Protein AF-A0A7Y2CMN2-F1 (afdb_monomer)

Radius of gyration: 17.16 Å; Cα contacts (8 Å, |Δi|>4): 383; chains: 1; bounding box: 58×40×49 Å

Nearest PDB structures (foldseek):
  3lso-assembly2_B  TM=4.440E-01  e=1.886E-01  Corynebacterium diphtheriae
  7qoi-assembly1_CD  TM=1.998E-01  e=3.131E+00  Bacteroides phage crAss001
  8ckb-assembly1_E493  TM=2.045E-01  e=5.140E+00  Bacteroides phage crAss001
  8ckb-assembly1_E002  TM=2.056E-01  e=5.431E+00  Bacteroides phage crAss001

Mean predicted aligned error: 9.34 Å

Sequence (169 aa):
MMLNFRRALRRAIWLGSGLALLSSAPALAQSQGTLVKRSFLTDGTPLPDGSDVPSGTRIHFLMYLNNKGALLTDLSARDILDPAFTYVPGSMRVWNGTVACVAANCTPAEEATIYADVKVGVVGTDAVDGDQVAFVGNTFYAGNRHVASLQFNPTGNRVAALLLTAEVN

Solvent-accessible surface area (backbone atoms only — not comparable to full-atom values): 9486 Å² total; per-residue (Å²): 139,82,85,80,82,76,79,76,77,60,78,51,73,65,76,79,57,68,72,45,82,50,70,78,66,90,78,72,68,97,78,51,55,62,80,44,78,48,43,22,40,80,88,65,51,75,47,63,86,65,50,87,56,62,56,73,41,58,31,30,44,38,38,34,30,38,22,74,44,67,67,48,73,36,41,22,40,37,41,44,58,51,86,56,44,43,79,45,87,78,46,36,18,41,26,40,78,47,71,31,51,96,48,86,66,65,50,74,70,53,48,51,49,50,50,54,54,21,72,73,32,57,67,42,81,52,36,91,59,90,43,41,40,24,66,56,97,53,35,38,33,36,28,68,72,79,56,73,12,76,62,54,31,17,49,53,40,10,22,20,35,34,34,37,36,30,32,31,90

Structure (mmCIF, N/CA/C/O backbone):
data_AF-A0A7Y2CMN2-F1
#
_entry.id   AF-A0A7Y2CMN2-F1
#
loop_
_atom_site.group_PDB
_atom_site.id
_atom_site.type_symbol
_atom_site.label_atom_id
_atom_site.label_alt_id
_atom_site.label_comp_id
_atom_site.label_asym_id
_atom_site.label_entity_id
_atom_site.label_seq_id
_atom_site.pdbx_PDB_ins_code
_atom_site.Cartn_x
_atom_site.Cartn_y
_atom_site.Cartn_z
_atom_site.occupancy
_atom_site.B_iso_or_equiv
_atom_site.auth_seq_id
_atom_site.auth_comp_id
_atom_site.auth_asym_id
_atom_site.auth_atom_id
_atom_site.pdbx_PDB_model_num
ATOM 1 N N . MET A 1 1 ? -32.742 23.026 32.877 1.00 36.81 1 MET A N 1
ATOM 2 C CA . MET A 1 1 ? -31.338 22.585 33.022 1.00 36.81 1 MET A CA 1
ATOM 3 C C . MET A 1 1 ? -31.047 21.631 31.873 1.00 36.81 1 MET A C 1
ATOM 5 O O . MET A 1 1 ? -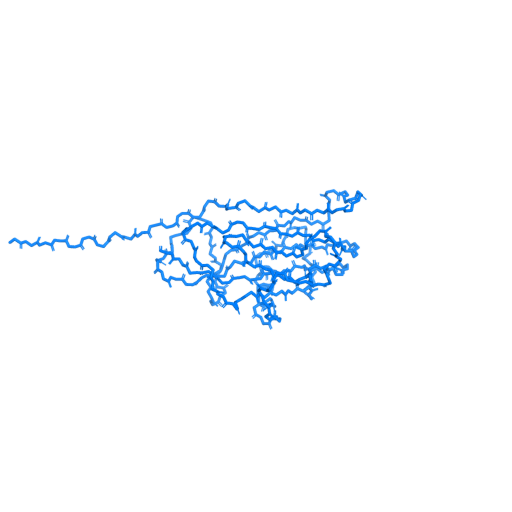31.505 20.501 31.897 1.00 36.81 1 MET A O 1
ATOM 9 N N . MET A 1 2 ? -30.446 22.138 30.798 1.00 28.28 2 MET A N 1
ATOM 10 C CA . MET A 1 2 ? -30.315 21.437 29.515 1.00 28.28 2 MET A CA 1
ATOM 11 C C . MET A 1 2 ? -28.847 21.011 29.376 1.00 28.28 2 MET A C 1
ATOM 13 O O . MET A 1 2 ? -27.979 21.857 29.170 1.00 28.28 2 MET A O 1
ATOM 17 N N . LEU A 1 3 ? -28.552 19.724 29.597 1.00 24.56 3 LEU A N 1
ATOM 18 C CA . LEU A 1 3 ? -27.204 19.175 29.425 1.00 24.56 3 LEU A CA 1
ATOM 19 C C . LEU A 1 3 ? -26.899 19.054 27.925 1.00 24.56 3 LEU A C 1
ATOM 21 O O . LEU A 1 3 ? -27.402 18.165 27.243 1.00 24.56 3 LEU A O 1
ATOM 25 N N . ASN A 1 4 ? -26.060 19.956 27.419 1.00 24.36 4 ASN A N 1
ATOM 26 C CA . ASN A 1 4 ? -25.473 19.864 26.086 1.00 24.36 4 ASN A CA 1
ATOM 27 C C . ASN A 1 4 ? -24.375 18.787 26.078 1.00 24.36 4 ASN A C 1
ATOM 29 O O . ASN A 1 4 ? -23.257 19.028 26.534 1.00 24.36 4 ASN A O 1
ATOM 33 N N . PHE A 1 5 ? -24.673 17.610 25.523 1.00 25.25 5 PHE A N 1
ATOM 34 C CA . PHE A 1 5 ? -23.662 16.616 25.159 1.00 25.25 5 PHE A CA 1
ATOM 35 C C . PHE A 1 5 ? -22.887 17.107 23.928 1.00 25.25 5 PHE A C 1
ATOM 37 O O . PHE A 1 5 ? -23.278 16.872 22.786 1.00 25.25 5 PHE A O 1
ATOM 44 N N . ARG A 1 6 ? -21.756 17.788 24.140 1.00 27.56 6 ARG A N 1
ATOM 45 C CA . ARG A 1 6 ? -20.751 17.957 23.084 1.00 27.56 6 ARG A CA 1
ATOM 46 C C . ARG A 1 6 ? -20.034 16.618 22.907 1.00 27.56 6 ARG A C 1
ATOM 48 O O . ARG A 1 6 ? -19.132 16.297 23.674 1.00 27.56 6 ARG A O 1
ATOM 55 N N . ARG A 1 7 ? -20.444 15.823 21.910 1.00 31.91 7 ARG A N 1
ATOM 56 C CA . ARG A 1 7 ? -19.630 14.712 21.390 1.00 31.91 7 ARG A CA 1
ATOM 57 C C . ARG A 1 7 ? -18.299 15.307 20.933 1.00 31.91 7 ARG A C 1
ATOM 59 O O . ARG A 1 7 ? -18.240 15.989 19.914 1.00 31.91 7 ARG A O 1
ATOM 66 N N . ALA A 1 8 ? -17.249 15.095 21.719 1.00 29.97 8 ALA A N 1
ATOM 67 C CA . ALA A 1 8 ? -15.889 15.364 21.294 1.00 29.97 8 ALA A CA 1
ATOM 68 C C . ALA A 1 8 ? -15.593 14.443 20.103 1.00 29.97 8 ALA A C 1
ATOM 70 O O . ALA A 1 8 ? -15.445 13.235 20.275 1.00 29.97 8 ALA A O 1
ATOM 71 N N . LEU A 1 9 ? -15.570 15.003 18.893 1.00 31.92 9 LEU A N 1
ATOM 72 C CA . LEU A 1 9 ? -14.945 14.354 17.746 1.00 31.92 9 LEU A CA 1
ATOM 73 C C . LEU A 1 9 ? -13.476 14.157 18.130 1.00 31.92 9 LEU A C 1
ATOM 75 O O . LEU A 1 9 ? -12.735 15.134 18.248 1.00 31.92 9 LEU A O 1
ATOM 79 N N . ARG A 1 10 ? -13.085 12.917 18.432 1.00 33.97 10 ARG A N 1
ATOM 80 C CA . ARG A 1 10 ? -11.678 12.557 18.609 1.00 33.97 10 ARG A CA 1
ATOM 81 C C . ARG A 1 10 ? -11.022 12.733 17.240 1.00 33.97 10 ARG A C 1
ATOM 83 O O . ARG A 1 10 ? -11.458 12.127 16.270 1.00 33.97 10 ARG A O 1
ATOM 90 N N . ARG A 1 11 ? -10.084 13.676 17.160 1.00 35.75 11 ARG A N 1
ATOM 91 C CA . ARG A 1 11 ? -9.391 14.075 15.932 1.00 35.75 11 ARG A CA 1
ATOM 92 C C . ARG A 1 11 ? -8.098 13.278 15.843 1.00 35.75 11 ARG A C 1
ATOM 94 O O . ARG A 1 11 ? -7.270 13.399 16.742 1.00 35.75 11 ARG A O 1
ATOM 101 N N . ALA A 1 12 ? -7.924 12.498 14.785 1.00 36.25 12 ALA A N 1
ATOM 102 C CA . ALA A 1 12 ? -6.639 11.904 14.446 1.00 36.25 12 ALA A CA 1
ATOM 103 C C . ALA A 1 12 ? -5.994 12.773 13.359 1.00 36.25 12 ALA A C 1
ATOM 105 O O . ALA A 1 12 ? -6.404 12.724 12.204 1.00 36.25 12 ALA A O 1
ATOM 106 N N . ILE A 1 13 ? -5.016 13.606 13.730 1.00 35.69 13 ILE A N 1
ATOM 107 C CA . ILE A 1 13 ? -4.165 14.297 12.753 1.00 35.69 13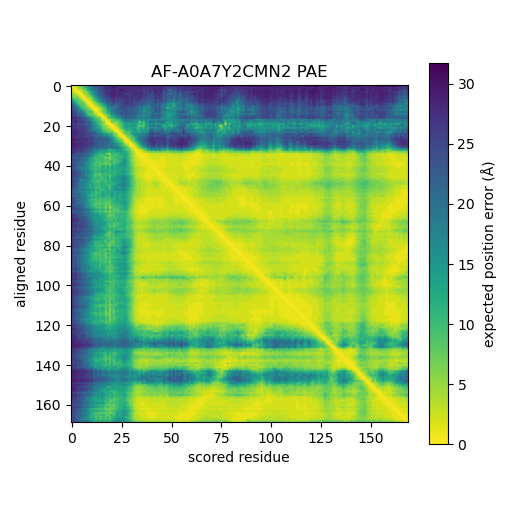 ILE A CA 1
ATOM 108 C C . ILE A 1 13 ? -3.022 13.338 12.433 1.00 35.69 13 ILE A C 1
ATOM 110 O O . ILE A 1 13 ? -2.171 13.083 13.283 1.00 35.69 13 ILE A O 1
ATOM 114 N N . TRP A 1 14 ? -3.015 12.784 11.223 1.00 38.06 14 TRP A N 1
ATOM 115 C CA . TRP A 1 14 ? -1.944 11.898 10.776 1.00 38.06 14 TRP A CA 1
ATOM 116 C C . TRP A 1 14 ? -0.686 12.716 10.457 1.00 38.06 14 TRP A C 1
ATOM 118 O O . TRP A 1 14 ? -0.637 13.437 9.462 1.00 38.06 14 TRP A O 1
ATOM 128 N N . LEU A 1 15 ? 0.329 12.615 11.319 1.00 35.97 15 LEU A N 1
ATOM 129 C CA . LEU A 1 15 ? 1.659 13.197 11.130 1.00 35.97 15 LEU A CA 1
ATOM 130 C C . LEU A 1 15 ? 2.648 12.071 10.810 1.00 35.97 15 LEU A C 1
ATOM 132 O O . LEU A 1 15 ? 3.428 11.686 11.672 1.00 35.97 15 LEU A O 1
ATOM 136 N N . GLY A 1 16 ? 2.559 11.503 9.601 1.00 39.97 16 GLY A N 1
ATOM 137 C CA . GLY A 1 16 ? 3.590 10.653 8.985 1.00 39.97 16 GLY A CA 1
ATOM 138 C C . GLY A 1 16 ? 4.405 9.781 9.946 1.00 39.97 16 GLY A C 1
ATOM 139 O O . GLY A 1 16 ? 5.542 10.109 10.280 1.00 39.97 16 GLY A O 1
ATOM 140 N N . SER A 1 17 ? 3.839 8.663 10.394 1.00 43.78 17 SER A N 1
ATOM 141 C CA . SER A 1 17 ? 4.563 7.677 11.201 1.00 43.78 17 SER A CA 1
ATOM 142 C C . SER A 1 17 ? 5.801 7.149 10.457 1.00 43.78 17 SER A C 1
ATOM 144 O O . SER A 1 17 ? 5.781 7.016 9.233 1.00 43.78 17 SER A O 1
ATOM 146 N N . GLY A 1 18 ? 6.869 6.858 11.211 1.00 51.50 18 GLY A N 1
ATOM 147 C CA . GLY A 1 18 ? 8.213 6.540 10.716 1.00 51.50 18 GLY A CA 1
ATOM 148 C C . GLY A 1 18 ? 8.270 5.372 9.730 1.00 51.50 18 GLY A C 1
ATOM 149 O O . GLY A 1 18 ? 8.346 4.210 10.131 1.00 51.50 18 GLY A O 1
ATOM 150 N N . LEU A 1 19 ? 8.287 5.715 8.445 1.00 47.75 19 LEU A N 1
ATOM 151 C CA . LEU A 1 19 ? 8.499 4.813 7.322 1.00 47.75 19 LEU A CA 1
ATOM 152 C C . LEU A 1 19 ? 10.003 4.612 7.111 1.00 47.75 19 LEU A C 1
ATOM 154 O O . LEU A 1 19 ? 10.742 5.583 6.935 1.00 47.75 19 LEU A O 1
ATOM 158 N N . ALA A 1 20 ? 10.465 3.364 7.115 1.00 54.66 20 ALA A N 1
ATOM 159 C CA . ALA A 1 20 ? 11.861 3.038 6.847 1.00 54.66 20 ALA A CA 1
ATOM 160 C C . ALA A 1 20 ? 11.970 1.956 5.770 1.00 54.66 20 ALA A C 1
ATOM 162 O O . ALA A 1 20 ? 11.356 0.893 5.872 1.00 54.66 20 ALA A O 1
ATOM 163 N N . LEU A 1 21 ? 12.799 2.226 4.762 1.00 49.47 21 LEU A N 1
ATOM 164 C CA . LEU A 1 21 ? 13.260 1.235 3.796 1.00 49.47 21 LEU A CA 1
ATOM 165 C C . LEU A 1 21 ? 14.658 0.774 4.218 1.00 49.47 21 LEU A C 1
ATOM 167 O O . LEU A 1 21 ? 15.540 1.599 4.464 1.00 49.47 21 LEU A O 1
ATOM 171 N N . LEU A 1 22 ? 14.861 -0.536 4.318 1.00 49.78 22 LEU A N 1
ATOM 172 C CA . LEU A 1 22 ? 16.132 -1.142 4.709 1.00 49.78 22 LEU A CA 1
ATOM 173 C C . LEU A 1 22 ? 16.547 -2.156 3.632 1.00 49.78 22 LEU A C 1
ATOM 175 O O . LEU A 1 22 ? 15.761 -3.027 3.261 1.00 49.78 22 LEU A O 1
ATOM 179 N N . SER A 1 23 ? 17.788 -2.063 3.150 1.00 42.62 23 SER A N 1
ATOM 180 C CA . SER A 1 23 ? 18.393 -3.035 2.227 1.00 42.62 23 SER A CA 1
ATOM 181 C C . SER A 1 23 ? 19.706 -3.566 2.801 1.00 42.62 23 SER A C 1
ATOM 183 O O . SER A 1 23 ? 20.523 -2.787 3.295 1.00 42.62 23 SER A O 1
ATOM 185 N N . SER A 1 24 ? 19.941 -4.876 2.729 1.00 39.34 24 SER A N 1
ATOM 186 C CA . SER A 1 24 ? 21.208 -5.513 3.135 1.00 39.34 24 SER A CA 1
ATOM 187 C C . SER A 1 24 ? 22.254 -5.592 2.012 1.00 39.34 24 SER A C 1
ATOM 189 O O . SER A 1 24 ? 23.400 -5.939 2.292 1.00 39.34 24 SER A O 1
ATOM 191 N N . ALA A 1 25 ? 21.903 -5.244 0.769 1.00 37.00 25 ALA A N 1
ATOM 192 C CA . ALA A 1 25 ? 22.811 -5.312 -0.376 1.00 37.00 25 ALA A CA 1
ATOM 193 C C . ALA A 1 25 ? 23.865 -4.176 -0.372 1.00 37.00 25 ALA A C 1
ATOM 195 O O . ALA A 1 25 ? 23.502 -3.003 -0.215 1.00 37.00 25 ALA A O 1
ATOM 196 N N . PRO A 1 26 ? 25.166 -4.476 -0.579 1.00 32.34 26 PRO A N 1
ATOM 197 C CA . PRO A 1 26 ? 26.182 -3.448 -0.763 1.00 32.34 26 PRO A CA 1
ATOM 198 C C . PRO A 1 26 ? 25.969 -2.761 -2.121 1.00 32.34 26 PRO A C 1
ATOM 200 O O . PRO A 1 26 ? 26.004 -3.405 -3.164 1.00 32.34 26 PRO A O 1
ATOM 203 N N . ALA A 1 27 ? 25.758 -1.443 -2.084 1.00 36.12 27 ALA A N 1
ATOM 204 C CA . ALA A 1 27 ? 25.557 -0.550 -3.230 1.00 36.12 27 ALA A CA 1
ATOM 205 C C . ALA A 1 27 ? 24.221 -0.684 -3.994 1.00 36.12 27 ALA A C 1
ATOM 207 O O . ALA A 1 27 ? 24.195 -0.795 -5.218 1.00 36.12 27 ALA A O 1
ATOM 208 N N . LEU A 1 28 ? 23.094 -0.480 -3.302 1.00 36.72 28 LEU A N 1
ATOM 209 C CA . LEU A 1 28 ? 22.023 0.301 -3.926 1.00 36.72 28 LEU A CA 1
ATOM 210 C C . LEU A 1 28 ? 22.473 1.763 -3.919 1.00 36.72 28 LEU A C 1
ATOM 212 O O . LEU A 1 28 ? 22.344 2.474 -2.922 1.00 36.72 28 LEU A O 1
ATOM 216 N N . ALA A 1 29 ? 23.036 2.219 -5.038 1.00 36.12 29 ALA A N 1
ATOM 217 C CA . ALA A 1 29 ? 22.968 3.636 -5.356 1.00 36.12 29 ALA A CA 1
ATOM 218 C C . ALA A 1 29 ? 21.510 4.074 -5.134 1.00 36.12 29 ALA A C 1
ATOM 220 O O . ALA A 1 29 ? 20.588 3.417 -5.617 1.00 36.12 29 ALA A O 1
ATOM 221 N N . GLN A 1 30 ? 21.315 5.132 -4.352 1.00 39.56 30 GLN A N 1
ATOM 222 C CA . GLN A 1 30 ? 20.038 5.663 -3.860 1.00 39.56 30 GLN A CA 1
ATOM 223 C C . GLN A 1 30 ? 19.080 6.170 -4.971 1.00 39.56 30 GLN A C 1
ATOM 225 O O . GLN A 1 30 ? 18.365 7.145 -4.769 1.00 39.56 30 GLN A O 1
ATOM 230 N N . SER A 1 31 ? 19.063 5.565 -6.164 1.00 43.28 31 SER A N 1
ATOM 231 C CA . SER A 1 31 ? 18.347 6.068 -7.342 1.00 43.28 31 SER A CA 1
ATOM 232 C C . SER A 1 31 ? 17.256 5.153 -7.910 1.00 43.28 31 SER A C 1
ATOM 234 O O . SER A 1 31 ? 16.641 5.542 -8.900 1.00 43.28 31 SER A O 1
ATOM 236 N N . GLN A 1 32 ? 16.974 3.974 -7.338 1.00 53.72 32 GLN A N 1
ATOM 237 C CA . GLN A 1 32 ? 16.043 3.016 -7.975 1.00 53.72 32 GLN A CA 1
ATOM 238 C C . GLN A 1 32 ? 14.638 2.908 -7.362 1.00 53.72 32 GLN A C 1
ATOM 240 O O . GLN A 1 32 ? 13.827 2.131 -7.856 1.00 53.72 32 GLN A O 1
ATOM 245 N N . GLY A 1 33 ? 14.294 3.741 -6.378 1.00 61.53 33 GLY A N 1
ATOM 246 C CA . GLY A 1 33 ? 12.899 3.923 -5.972 1.00 61.53 33 GLY A CA 1
ATOM 247 C C . GLY A 1 33 ? 12.755 4.615 -4.621 1.00 61.53 33 GLY A C 1
ATOM 248 O O . GLY A 1 33 ? 13.496 4.329 -3.684 1.00 61.53 33 GLY A O 1
ATOM 249 N N . THR A 1 34 ? 11.786 5.521 -4.517 1.00 75.19 34 THR A N 1
ATOM 250 C CA . THR A 1 34 ? 11.353 6.101 -3.240 1.00 75.19 34 THR A CA 1
ATOM 251 C C . THR A 1 34 ? 10.224 5.238 -2.691 1.00 75.19 34 THR A C 1
ATOM 253 O O . THR A 1 34 ? 9.274 4.945 -3.418 1.00 75.19 34 THR A O 1
ATOM 256 N N . LEU A 1 35 ? 10.318 4.825 -1.425 1.00 83.56 35 LEU A N 1
ATOM 257 C CA . LEU A 1 35 ? 9.198 4.191 -0.734 1.00 83.56 35 LEU A CA 1
ATOM 258 C C . LEU A 1 35 ? 8.162 5.274 -0.411 1.00 83.56 35 LEU A C 1
ATOM 260 O O . LEU A 1 35 ? 8.465 6.237 0.294 1.00 83.56 35 LEU A O 1
ATOM 264 N N . VAL A 1 36 ? 6.957 5.130 -0.949 1.00 88.69 36 VAL A N 1
ATOM 265 C CA . VAL A 1 36 ? 5.856 6.083 -0.788 1.00 88.69 36 VAL A CA 1
ATOM 266 C C . VAL A 1 36 ? 4.771 5.448 0.066 1.00 88.69 36 VAL A C 1
ATOM 268 O O . VAL A 1 36 ? 4.449 4.275 -0.112 1.00 88.69 36 VAL A O 1
ATOM 271 N N . LYS A 1 37 ? 4.183 6.236 0.969 1.00 89.94 37 LYS A N 1
ATOM 272 C CA . LYS A 1 37 ? 2.997 5.867 1.744 1.00 89.94 37 LYS A CA 1
ATOM 273 C C . LYS A 1 37 ? 1.844 6.800 1.386 1.00 89.94 37 LYS A C 1
ATOM 275 O O . LYS A 1 37 ? 2.024 8.014 1.318 1.00 89.94 37 LYS A O 1
ATOM 280 N N . ARG A 1 38 ? 0.672 6.221 1.148 1.00 93.00 38 ARG A N 1
ATOM 281 C CA . ARG A 1 38 ? -0.586 6.901 0.827 1.00 93.00 38 ARG A CA 1
ATOM 282 C C . ARG A 1 38 ? -1.709 6.334 1.679 1.00 93.00 38 ARG A C 1
ATOM 284 O O . ARG A 1 38 ? -1.654 5.177 2.097 1.00 93.00 38 ARG A O 1
ATOM 291 N N . SER A 1 39 ? -2.742 7.130 1.900 1.00 93.38 39 SER A N 1
ATOM 292 C CA . SER A 1 39 ? -3.969 6.703 2.561 1.00 93.38 39 SER A CA 1
ATOM 293 C C . SER A 1 39 ? -5.155 6.833 1.610 1.00 93.38 39 SER A C 1
ATOM 295 O O . SER A 1 39 ? -5.235 7.737 0.778 1.00 93.38 39 SER A O 1
ATOM 297 N N . PHE A 1 40 ? -6.074 5.884 1.722 1.00 95.94 40 PHE A N 1
ATOM 298 C CA . PHE A 1 40 ? -7.301 5.824 0.942 1.00 95.94 40 PHE A CA 1
ATOM 299 C C . PHE A 1 40 ? -8.456 5.427 1.854 1.00 95.94 40 PHE A C 1
ATOM 301 O O . PHE A 1 40 ? -8.283 4.655 2.800 1.00 95.94 40 PHE A O 1
ATOM 308 N N . LEU A 1 41 ? -9.660 5.881 1.534 1.00 95.81 41 LEU A N 1
ATOM 309 C CA . LEU A 1 41 ? -10.868 5.231 2.021 1.00 95.81 41 LEU A CA 1
ATOM 310 C C . LEU A 1 41 ? -10.978 3.819 1.413 1.00 95.81 41 LEU A C 1
ATOM 312 O O . LEU A 1 41 ? -10.340 3.473 0.410 1.00 95.81 41 LEU A O 1
ATOM 316 N N . THR A 1 42 ? -11.794 2.965 2.031 1.00 95.50 42 THR A N 1
ATOM 317 C CA . THR A 1 42 ? -11.973 1.572 1.577 1.00 95.50 42 THR A CA 1
ATOM 318 C C . THR A 1 42 ? -12.610 1.462 0.188 1.00 95.50 42 THR A C 1
ATOM 320 O O . THR A 1 42 ? -12.484 0.420 -0.458 1.00 95.50 42 THR A O 1
ATOM 323 N N . ASP A 1 43 ? -13.238 2.525 -0.313 1.00 94.75 43 ASP A N 1
ATOM 324 C CA . ASP A 1 43 ? -13.769 2.626 -1.676 1.00 94.75 43 ASP A CA 1
ATOM 325 C C . ASP A 1 43 ? -12.701 2.983 -2.729 1.00 94.75 43 ASP A C 1
ATOM 327 O O . ASP A 1 43 ? -12.917 2.737 -3.913 1.00 94.75 43 ASP A O 1
ATOM 331 N N . GLY A 1 44 ? -11.522 3.449 -2.308 1.00 94.44 44 GLY A N 1
ATOM 332 C CA . GLY A 1 44 ? -10.432 3.889 -3.184 1.00 94.44 44 GLY A CA 1
ATOM 333 C C . GLY A 1 44 ? -10.325 5.398 -3.362 1.00 94.44 44 GLY A C 1
ATOM 334 O O . GLY A 1 44 ? -9.452 5.852 -4.097 1.00 94.44 44 GLY A O 1
ATOM 335 N N . THR A 1 45 ? -11.149 6.184 -2.672 1.00 95.44 45 THR A N 1
ATOM 336 C CA . THR A 1 45 ? -10.995 7.640 -2.614 1.00 95.44 45 THR A CA 1
ATOM 337 C C . THR A 1 45 ? -9.688 7.988 -1.890 1.00 95.44 45 THR A C 1
ATOM 339 O O . THR A 1 45 ? -9.519 7.567 -0.741 1.00 95.44 45 THR A O 1
ATOM 342 N N . PRO A 1 46 ? -8.758 8.741 -2.510 1.00 93.25 46 PRO A N 1
ATOM 343 C CA . PRO A 1 46 ? -7.543 9.190 -1.837 1.00 93.25 46 PRO A CA 1
ATOM 344 C C . PRO A 1 46 ? -7.877 10.056 -0.626 1.00 93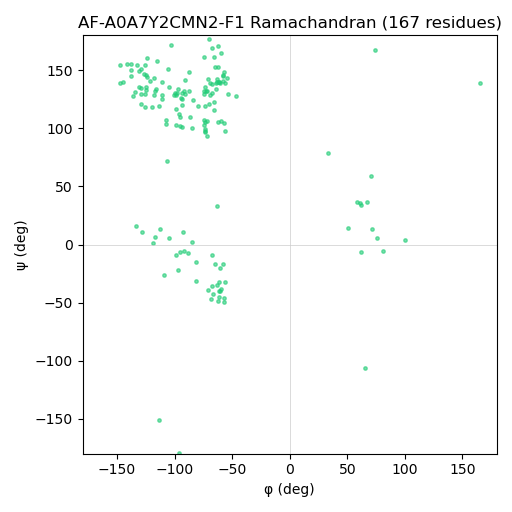.25 46 PRO A C 1
ATOM 346 O O . PRO A 1 46 ? -8.763 10.909 -0.692 1.00 93.25 46 PRO A O 1
ATOM 349 N N . LEU A 1 47 ? -7.143 9.861 0.464 1.00 90.50 47 LEU A N 1
ATOM 350 C CA . LEU A 1 47 ? -7.269 10.651 1.678 1.00 90.50 47 LEU A CA 1
ATOM 351 C C . LEU A 1 47 ? -6.038 11.567 1.802 1.00 90.50 47 LEU A C 1
ATOM 353 O O . LEU A 1 47 ? -4.945 11.077 2.073 1.00 90.50 47 LEU A O 1
ATOM 357 N N . PRO A 1 48 ? -6.167 12.886 1.583 1.00 86.69 48 PRO A N 1
ATOM 358 C CA . PRO A 1 48 ? -5.041 13.806 1.720 1.00 86.69 48 PRO A CA 1
ATOM 359 C C . PRO A 1 48 ? -4.475 13.849 3.143 1.00 86.69 48 PRO A C 1
ATOM 361 O O . PRO A 1 48 ? -5.204 13.667 4.124 1.00 86.69 48 PRO A O 1
ATOM 364 N N . ASP A 1 49 ? -3.194 14.181 3.262 1.00 79.50 49 ASP A N 1
ATOM 365 C CA . ASP A 1 49 ? -2.559 14.401 4.561 1.00 79.50 49 ASP A CA 1
ATOM 366 C C . ASP A 1 49 ? -3.278 15.509 5.344 1.00 79.50 49 ASP A C 1
ATOM 368 O O . ASP A 1 49 ? -3.710 16.520 4.786 1.00 79.50 49 ASP A O 1
ATOM 372 N N . GLY A 1 50 ? -3.423 15.310 6.656 1.00 78.44 50 GLY A N 1
ATOM 373 C CA . GLY A 1 50 ? -4.146 16.239 7.529 1.00 78.44 50 GLY A CA 1
ATOM 374 C C . GLY A 1 50 ? -5.674 16.180 7.421 1.00 78.44 50 GLY A C 1
ATOM 375 O O . GLY A 1 50 ? -6.341 16.991 8.059 1.00 78.44 50 GLY A O 1
ATOM 376 N N . SER A 1 51 ? -6.240 15.240 6.655 1.00 81.88 51 SER A N 1
ATOM 377 C CA . SER A 1 51 ? -7.693 15.036 6.606 1.00 81.88 51 SER A CA 1
ATOM 378 C C . SER A 1 51 ? -8.266 14.639 7.968 1.00 81.88 51 SER A C 1
ATOM 380 O O . SER A 1 51 ? -7.711 13.790 8.664 1.00 81.88 51 SER A O 1
ATOM 382 N N . ASP A 1 52 ? -9.432 15.195 8.304 1.00 85.44 52 ASP A N 1
ATOM 383 C CA . ASP A 1 52 ? -10.219 14.766 9.459 1.00 85.44 52 ASP A CA 1
ATOM 384 C C . ASP A 1 52 ? -11.004 13.492 9.118 1.00 85.44 52 ASP A C 1
ATOM 386 O O . ASP A 1 52 ? -11.864 13.491 8.234 1.00 85.44 52 ASP A O 1
ATOM 390 N N . VAL A 1 53 ? -10.740 12.410 9.852 1.00 86.38 53 VAL A N 1
ATOM 391 C CA . VAL A 1 53 ? 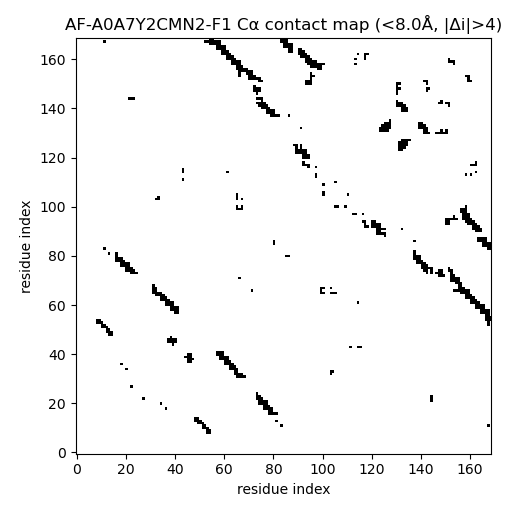-11.428 11.124 9.680 1.00 86.38 53 VAL A CA 1
ATOM 392 C C . VAL A 1 53 ? -12.177 10.755 10.964 1.00 86.38 53 VAL A C 1
ATOM 394 O O . VAL A 1 53 ? -11.575 10.770 12.039 1.00 86.38 53 VAL A O 1
ATOM 397 N N . PRO A 1 54 ? -13.477 10.411 10.899 1.00 90.44 54 PRO A N 1
ATOM 398 C CA . PRO A 1 54 ? -14.219 9.962 12.073 1.00 90.44 54 PRO A CA 1
ATOM 399 C C . PRO A 1 54 ? -13.665 8.656 12.663 1.00 90.44 54 PRO A C 1
ATOM 401 O O . PRO A 1 54 ? -13.326 7.733 11.921 1.00 90.44 54 PRO A O 1
ATOM 404 N N . SER A 1 55 ? -13.673 8.545 13.994 1.00 93.25 55 SER A N 1
ATOM 405 C CA . SER A 1 55 ? -13.449 7.272 14.701 1.00 93.25 55 SER A CA 1
ATOM 406 C C . SER A 1 55 ? -14.421 6.185 14.208 1.00 93.25 55 SER A C 1
ATOM 408 O O . SER A 1 55 ? -15.567 6.473 13.847 1.00 93.25 55 SER A O 1
ATOM 410 N N . GLY A 1 56 ? -13.935 4.947 14.134 1.00 93.88 56 GLY A N 1
ATOM 411 C CA . GLY A 1 56 ? -14.599 3.789 13.533 1.00 93.88 56 GLY A CA 1
ATOM 412 C C . GLY A 1 56 ? -14.478 3.705 12.007 1.00 93.88 56 GLY A C 1
ATOM 413 O O . GLY A 1 56 ? -14.910 2.718 11.411 1.00 93.88 56 GLY A O 1
ATOM 414 N N . THR A 1 57 ? -13.897 4.710 11.339 1.00 95.50 57 THR A N 1
ATOM 415 C CA . THR A 1 57 ? -13.670 4.642 9.888 1.00 95.50 57 THR A CA 1
ATOM 416 C C . THR A 1 57 ? -12.537 3.675 9.586 1.00 95.50 57 THR A C 1
ATOM 418 O O . THR A 1 57 ? -11.455 3.772 10.163 1.00 95.50 57 THR A O 1
ATOM 421 N N . ARG A 1 58 ? -12.759 2.777 8.625 1.00 96.19 58 ARG A N 1
ATOM 422 C CA . ARG A 1 58 ? -11.693 1.956 8.051 1.00 96.19 58 ARG A CA 1
ATOM 423 C C . ARG A 1 58 ? -11.040 2.680 6.891 1.00 96.19 58 ARG A C 1
ATOM 425 O O . ARG A 1 58 ? -11.726 3.167 5.990 1.00 96.19 58 ARG A O 1
ATOM 432 N N . ILE A 1 59 ? -9.719 2.694 6.903 1.00 95.31 59 ILE A N 1
ATO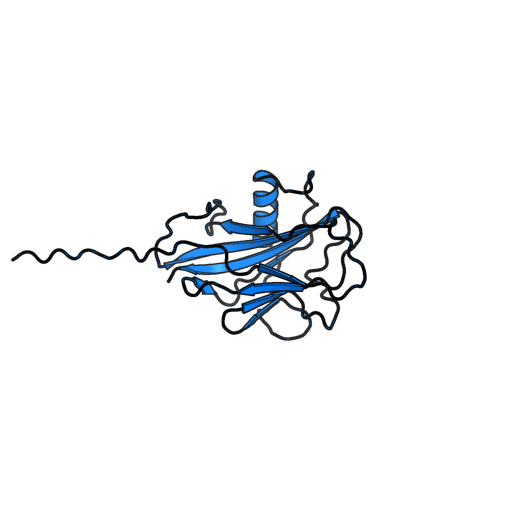M 433 C CA . ILE A 1 59 ? -8.887 3.250 5.846 1.00 95.31 59 ILE A CA 1
ATOM 434 C C . ILE A 1 59 ? -7.886 2.203 5.380 1.00 95.31 59 ILE A C 1
ATOM 436 O O . ILE A 1 59 ? -7.511 1.288 6.116 1.00 95.31 59 ILE A O 1
ATOM 440 N N . HIS A 1 60 ? -7.451 2.347 4.141 1.00 95.69 60 HIS A N 1
ATOM 441 C CA . HIS A 1 60 ? -6.341 1.598 3.598 1.00 95.69 60 HIS A CA 1
ATOM 442 C C . HIS A 1 60 ? -5.084 2.460 3.629 1.00 95.69 60 HIS A C 1
ATOM 444 O O . HIS A 1 60 ? -5.089 3.587 3.131 1.00 95.69 60 HIS A O 1
ATOM 450 N N . PHE A 1 61 ? -3.996 1.906 4.150 1.00 94.00 61 PHE A N 1
ATOM 451 C CA . PHE A 1 61 ? -2.664 2.453 3.946 1.00 94.00 61 PHE A CA 1
ATOM 452 C C . PHE A 1 61 ? -1.984 1.669 2.828 1.00 94.00 61 PHE A C 1
ATOM 454 O O . PHE A 1 61 ? -1.770 0.463 2.949 1.00 94.00 61 PHE A O 1
ATOM 461 N N . LEU A 1 62 ? -1.677 2.366 1.737 1.00 93.25 62 LEU A N 1
ATOM 462 C CA . LEU A 1 62 ? -0.896 1.855 0.621 1.00 93.25 62 LEU A CA 1
ATOM 463 C C . LEU A 1 62 ? 0.563 2.251 0.839 1.00 93.25 62 LEU A C 1
ATOM 465 O O . LEU A 1 62 ? 0.867 3.433 0.984 1.00 93.25 62 LEU A O 1
ATOM 469 N N . MET A 1 63 ? 1.468 1.284 0.803 1.00 91.25 63 MET A N 1
ATOM 470 C CA . MET A 1 63 ? 2.905 1.521 0.716 1.00 91.25 63 MET A CA 1
ATOM 471 C C . MET A 1 63 ? 3.420 0.927 -0.579 1.00 91.25 63 MET A C 1
ATOM 473 O O . MET A 1 63 ? 3.094 -0.214 -0.893 1.00 91.25 63 MET A O 1
ATOM 477 N N . TYR A 1 64 ? 4.215 1.668 -1.339 1.00 90.94 64 TYR A N 1
ATOM 478 C CA . TYR A 1 64 ? 4.755 1.147 -2.587 1.00 90.94 64 TYR A CA 1
ATOM 479 C C . TYR A 1 64 ? 6.138 1.696 -2.921 1.00 90.94 64 TYR A C 1
ATOM 481 O O . TYR A 1 64 ? 6.520 2.794 -2.519 1.00 90.94 64 TYR A O 1
ATOM 489 N N . LEU A 1 65 ? 6.876 0.910 -3.694 1.00 89.62 65 LEU A N 1
ATOM 490 C CA . LEU A 1 65 ? 8.168 1.225 -4.271 1.00 89.62 65 LEU A CA 1
ATOM 491 C C . LEU A 1 65 ? 8.050 1.148 -5.793 1.00 89.62 65 LEU A C 1
ATOM 493 O O . LEU A 1 65 ? 7.771 0.088 -6.354 1.00 89.62 65 LEU A O 1
ATOM 497 N N . ASN A 1 66 ? 8.288 2.272 -6.461 1.00 91.38 66 ASN A N 1
ATOM 498 C CA . ASN A 1 66 ? 8.333 2.343 -7.917 1.00 91.38 66 ASN A CA 1
ATOM 499 C C . ASN A 1 66 ? 9.731 1.953 -8.428 1.00 91.38 66 ASN A C 1
ATOM 501 O O . ASN A 1 66 ? 10.640 2.783 -8.393 1.00 91.38 66 ASN A O 1
ATOM 505 N N . ASN A 1 67 ? 9.909 0.713 -8.898 1.00 90.19 67 ASN A N 1
ATOM 506 C CA . ASN A 1 67 ? 11.184 0.238 -9.433 1.00 90.19 67 ASN A CA 1
ATOM 507 C C . ASN A 1 67 ? 11.231 0.366 -10.962 1.00 90.19 67 ASN A C 1
ATOM 509 O O . ASN A 1 67 ? 10.717 -0.476 -11.696 1.00 90.19 67 ASN A O 1
ATOM 513 N N . LYS A 1 68 ? 11.927 1.395 -11.446 1.00 88.62 68 LYS A N 1
ATOM 514 C CA . LYS A 1 68 ? 12.186 1.634 -12.878 1.00 88.62 68 LYS A CA 1
ATOM 515 C C . LYS A 1 68 ? 13.507 1.033 -13.381 1.00 88.62 68 LYS A C 1
ATOM 517 O O . LYS A 1 68 ? 13.985 1.404 -14.451 1.00 88.62 68 LYS A O 1
ATOM 522 N N . GLY A 1 69 ? 14.151 0.201 -12.566 1.00 85.38 69 GLY A N 1
ATOM 523 C CA . GLY A 1 69 ? 15.491 -0.319 -12.801 1.00 85.38 69 GLY A CA 1
ATOM 524 C C . GLY A 1 69 ? 15.520 -1.822 -13.046 1.00 85.38 69 GLY A C 1
ATOM 525 O O . GLY A 1 69 ? 14.582 -2.422 -13.576 1.00 85.38 69 GLY A O 1
ATOM 526 N N . ALA A 1 70 ? 16.644 -2.424 -12.665 1.00 86.50 70 ALA A N 1
ATOM 527 C CA . ALA A 1 70 ? 16.825 -3.869 -12.685 1.00 86.50 70 ALA A CA 1
ATOM 528 C C . ALA A 1 70 ? 15.967 -4.545 -11.601 1.00 86.50 70 ALA A C 1
ATOM 530 O O . ALA A 1 70 ? 15.287 -3.886 -10.819 1.00 86.50 70 ALA A O 1
ATOM 531 N N . LEU A 1 71 ? 15.991 -5.878 -11.554 1.00 84.69 71 LEU A N 1
ATOM 532 C CA . LEU A 1 71 ? 15.419 -6.629 -10.436 1.00 84.69 71 LEU A CA 1
ATOM 533 C C . LEU A 1 71 ? 16.004 -6.118 -9.108 1.00 84.69 71 LEU A C 1
ATOM 535 O O . LEU A 1 71 ? 17.225 -6.044 -8.966 1.00 84.69 71 LEU A O 1
ATOM 539 N N . LEU A 1 72 ? 15.131 -5.813 -8.147 1.00 80.25 72 LEU A N 1
ATOM 540 C CA . LEU A 1 72 ? 15.527 -5.539 -6.768 1.00 80.25 72 LEU A CA 1
ATOM 541 C C . LEU A 1 72 ? 15.272 -6.789 -5.927 1.00 80.25 72 LEU A C 1
ATOM 543 O O . LEU A 1 72 ? 14.171 -7.340 -5.954 1.00 80.25 72 LEU A O 1
ATOM 547 N N . THR A 1 73 ? 16.290 -7.227 -5.190 1.00 79.19 73 THR A N 1
ATOM 548 C CA . THR A 1 73 ? 16.206 -8.355 -4.258 1.00 79.19 73 THR A CA 1
ATOM 549 C C . THR A 1 73 ? 16.432 -7.889 -2.826 1.00 79.19 73 THR A C 1
ATOM 551 O O . THR A 1 73 ? 17.041 -6.846 -2.587 1.00 79.19 73 THR A O 1
ATOM 554 N N . ASP A 1 74 ? 15.941 -8.683 -1.879 1.00 74.56 74 ASP A N 1
ATOM 555 C CA . ASP A 1 74 ? 16.141 -8.506 -0.436 1.00 74.56 74 ASP A CA 1
ATOM 556 C C . ASP A 1 74 ? 15.646 -7.156 0.096 1.00 74.56 74 ASP A C 1
ATOM 558 O O . ASP A 1 74 ? 16.245 -6.544 0.988 1.00 74.56 74 ASP A O 1
ATOM 562 N N . LEU A 1 75 ? 14.531 -6.676 -0.460 1.00 76.94 75 LEU A N 1
ATOM 563 C CA . LEU A 1 75 ? 13.884 -5.475 0.038 1.00 76.94 75 LEU A CA 1
ATOM 564 C C . LEU A 1 75 ? 13.184 -5.761 1.362 1.00 76.94 75 LEU A C 1
ATOM 566 O O . LEU A 1 75 ? 12.463 -6.749 1.506 1.00 76.94 75 LEU A O 1
ATOM 570 N N . SER A 1 76 ? 13.364 -4.845 2.313 1.00 76.19 76 SER A N 1
ATOM 571 C CA . SER A 1 76 ? 12.562 -4.828 3.528 1.00 76.19 76 SER A CA 1
ATOM 572 C C . SER A 1 76 ? 11.971 -3.450 3.789 1.00 76.19 76 SER A C 1
ATOM 574 O O . SER A 1 76 ? 12.652 -2.427 3.668 1.00 76.19 76 SER A O 1
ATOM 576 N N . ALA A 1 77 ? 10.689 -3.430 4.141 1.00 77.00 77 ALA A N 1
ATOM 577 C CA . ALA A 1 77 ? 9.961 -2.223 4.503 1.00 77.00 77 ALA A CA 1
ATOM 578 C C . ALA A 1 77 ? 9.401 -2.356 5.916 1.00 77.00 77 ALA A C 1
ATOM 580 O O . ALA A 1 77 ? 8.924 -3.421 6.316 1.00 77.00 77 ALA A O 1
ATOM 581 N N . ARG A 1 78 ? 9.456 -1.257 6.667 1.00 81.25 78 ARG A N 1
ATOM 582 C CA . ARG A 1 78 ? 8.926 -1.166 8.023 1.00 81.25 78 ARG A CA 1
ATOM 583 C C . ARG A 1 78 ? 8.062 0.076 8.166 1.00 81.25 78 ARG A C 1
ATOM 585 O O . ARG A 1 78 ? 8.476 1.165 7.767 1.00 81.25 78 ARG A O 1
ATOM 592 N N . ASP A 1 79 ? 6.911 -0.099 8.803 1.00 82.81 79 ASP A N 1
ATOM 593 C CA . ASP A 1 79 ? 5.993 0.983 9.147 1.00 82.81 79 ASP A CA 1
ATOM 594 C C . ASP A 1 79 ? 5.487 0.805 10.580 1.00 82.81 79 ASP A C 1
ATOM 596 O O . ASP A 1 79 ? 5.043 -0.274 10.967 1.00 82.81 79 ASP A O 1
ATOM 600 N N . ILE A 1 80 ? 5.601 1.851 11.393 1.00 85.50 80 ILE A N 1
ATOM 601 C CA . ILE A 1 80 ? 5.079 1.856 12.761 1.00 85.50 80 ILE A CA 1
ATOM 602 C C . ILE A 1 80 ? 3.712 2.525 12.707 1.00 85.50 80 ILE A C 1
ATOM 604 O O . ILE A 1 80 ? 3.624 3.725 12.466 1.00 85.50 80 ILE A O 1
ATOM 608 N N . LEU A 1 81 ? 2.650 1.762 12.944 1.00 85.88 81 LEU A N 1
ATOM 609 C CA . LEU A 1 81 ? 1.291 2.279 12.947 1.00 85.88 81 LEU A CA 1
ATOM 610 C C . LEU A 1 81 ? 1.094 3.234 14.132 1.00 85.88 81 LEU A C 1
ATOM 612 O O . LEU A 1 81 ? 1.431 2.915 15.276 1.00 85.88 81 LEU A O 1
ATOM 616 N N . ASP A 1 82 ? 0.553 4.416 13.842 1.00 88.00 82 ASP A N 1
ATOM 617 C CA . ASP A 1 82 ? 0.228 5.408 14.864 1.00 88.00 82 ASP A CA 1
ATOM 618 C C . ASP A 1 82 ? -0.866 4.865 15.814 1.00 88.00 82 ASP A C 1
ATOM 620 O O . ASP A 1 82 ? -1.815 4.243 15.332 1.00 88.00 82 ASP A O 1
ATOM 624 N N . PRO A 1 83 ? -0.777 5.087 17.143 1.00 87.62 83 PRO A N 1
ATOM 625 C CA . PRO A 1 83 ? -1.767 4.601 18.113 1.00 87.62 83 PRO A CA 1
ATOM 626 C C . PRO A 1 83 ? -3.210 5.076 17.880 1.00 87.62 83 PRO A C 1
ATOM 628 O O . PRO A 1 83 ? -4.145 4.497 18.438 1.00 87.62 83 PRO A O 1
ATOM 631 N N . ALA A 1 84 ? -3.420 6.121 17.077 1.00 87.81 84 ALA A N 1
ATOM 632 C CA . ALA A 1 84 ? -4.742 6.538 16.621 1.00 87.81 84 ALA A CA 1
ATOM 633 C C . ALA A 1 84 ? -5.400 5.527 15.664 1.00 87.81 84 ALA A C 1
ATOM 635 O O . ALA A 1 84 ? -6.581 5.674 15.358 1.00 87.81 84 ALA A O 1
ATOM 636 N N . PHE A 1 85 ? -4.671 4.504 15.211 1.00 91.44 85 PHE A N 1
ATOM 637 C CA . PHE A 1 85 ? -5.180 3.458 14.337 1.00 91.44 85 PHE A CA 1
ATOM 638 C C . PHE A 1 85 ? -4.977 2.071 14.939 1.00 91.44 85 PHE A C 1
ATOM 640 O O . PHE A 1 85 ? -3.952 1.764 15.548 1.00 91.44 85 PHE A O 1
ATOM 647 N N . THR A 1 86 ? -5.946 1.201 14.692 1.00 93.81 86 THR A N 1
ATOM 648 C CA . THR A 1 86 ? -5.881 -0.223 15.015 1.00 93.81 86 THR A CA 1
ATOM 649 C C . THR A 1 86 ? -5.805 -1.025 13.726 1.00 93.81 86 THR A C 1
ATOM 651 O O . THR A 1 86 ? -6.651 -0.873 12.847 1.00 93.81 86 THR A O 1
ATOM 654 N N . TYR A 1 87 ? -4.791 -1.882 13.591 1.00 93.31 87 TYR A N 1
ATOM 655 C CA . TYR A 1 87 ? -4.694 -2.798 12.453 1.00 93.31 87 TYR A CA 1
ATOM 656 C C . TYR A 1 87 ? -5.893 -3.756 12.424 1.00 93.31 87 TYR A C 1
ATOM 658 O O . TYR A 1 87 ? -6.310 -4.256 13.468 1.00 93.31 87 TYR A O 1
ATOM 666 N N . VAL A 1 88 ? -6.428 -4.029 11.232 1.00 93.94 88 VAL A N 1
ATOM 667 C CA . VAL A 1 88 ? -7.474 -5.036 11.019 1.00 93.94 88 VAL A CA 1
ATOM 668 C C . VAL A 1 88 ? -6.811 -6.356 10.599 1.00 93.94 88 VAL A C 1
ATOM 670 O O . VAL A 1 88 ? -6.320 -6.432 9.471 1.00 93.94 88 VAL A O 1
ATOM 673 N N . PRO A 1 89 ? -6.806 -7.404 11.444 1.00 90.81 89 PRO A N 1
ATOM 674 C CA . PRO A 1 89 ? -6.179 -8.684 11.111 1.00 90.81 89 PRO A CA 1
ATOM 675 C C . PRO A 1 89 ? -6.749 -9.331 9.843 1.00 90.81 89 PRO A C 1
ATOM 677 O O . PRO A 1 89 ? -7.946 -9.236 9.565 1.00 90.81 89 PRO A O 1
ATOM 680 N N . GLY A 1 90 ? -5.889 -10.003 9.083 1.00 89.00 90 GLY A N 1
ATOM 681 C CA . GLY A 1 90 ? -6.197 -10.665 7.816 1.00 89.00 90 GLY A CA 1
ATOM 682 C C . GLY A 1 90 ? -6.466 -9.709 6.652 1.00 89.00 90 GLY A C 1
ATOM 683 O O . GLY A 1 90 ? -7.017 -10.130 5.636 1.00 89.00 90 GLY A O 1
ATOM 684 N N . SER A 1 91 ? -6.147 -8.418 6.791 1.00 91.62 91 SER A N 1
ATOM 685 C CA . SER A 1 91 ? -6.453 -7.405 5.769 1.00 91.62 91 SER A CA 1
ATOM 686 C C . SER A 1 91 ? -5.280 -7.050 4.860 1.00 91.62 91 SER A C 1
ATOM 688 O O . SER A 1 91 ? -5.455 -6.321 3.880 1.00 91.62 91 SER A O 1
ATOM 690 N N . MET A 1 92 ? -4.093 -7.542 5.190 1.00 89.50 92 MET A N 1
ATOM 691 C CA . MET A 1 92 ? -2.859 -7.242 4.492 1.00 89.50 92 MET A CA 1
ATOM 692 C C . MET A 1 92 ? -2.836 -7.854 3.094 1.00 89.50 92 MET A C 1
ATOM 694 O O . MET A 1 92 ? -3.243 -8.997 2.894 1.00 89.50 92 MET A O 1
ATOM 698 N N . ARG A 1 93 ? -2.340 -7.106 2.112 1.00 89.75 93 ARG A N 1
ATOM 699 C CA . ARG A 1 93 ? -2.211 -7.552 0.720 1.00 89.75 93 ARG A CA 1
ATOM 700 C C . ARG A 1 93 ? -0.887 -7.110 0.142 1.00 89.75 93 ARG A C 1
ATOM 702 O O . ARG A 1 93 ? -0.429 -6.010 0.435 1.00 89.75 93 ARG A O 1
ATOM 709 N N . VAL A 1 94 ? -0.312 -7.942 -0.717 1.00 87.19 94 VAL A N 1
ATOM 710 C CA . VAL A 1 94 ? 0.963 -7.671 -1.392 1.00 87.19 94 VAL A CA 1
ATOM 711 C C . VAL A 1 94 ? 0.772 -7.775 -2.892 1.00 87.19 94 VAL A C 1
ATOM 713 O O . VAL A 1 94 ? 0.003 -8.606 -3.380 1.00 87.19 94 VAL A O 1
ATOM 716 N N . TRP A 1 95 ? 1.494 -6.942 -3.629 1.00 89.69 95 TRP A N 1
ATOM 717 C CA . TRP A 1 95 ? 1.476 -6.952 -5.078 1.00 89.69 95 TRP A CA 1
ATOM 718 C C . TRP A 1 95 ? 2.827 -6.551 -5.659 1.00 89.69 95 TRP A C 1
ATOM 720 O O . TRP A 1 95 ? 3.457 -5.610 -5.192 1.00 89.69 95 TRP A O 1
ATOM 730 N N . ASN A 1 96 ? 3.259 -7.235 -6.714 1.00 86.88 96 ASN A N 1
ATOM 731 C CA . ASN A 1 96 ? 4.495 -6.929 -7.441 1.00 86.88 96 ASN A CA 1
ATOM 732 C C . ASN A 1 96 ? 4.301 -6.915 -8.973 1.00 86.88 96 ASN A C 1
ATOM 734 O O . ASN A 1 96 ? 5.268 -6.998 -9.734 1.00 86.88 96 ASN A O 1
ATOM 738 N N . GLY A 1 97 ? 3.044 -6.849 -9.432 1.00 83.50 97 GLY A N 1
ATOM 739 C CA . GLY A 1 97 ? 2.671 -7.009 -10.841 1.00 83.50 97 GLY A CA 1
ATOM 740 C C . GLY A 1 97 ? 2.488 -5.706 -11.625 1.00 83.50 97 GLY A C 1
ATOM 741 O O . GLY A 1 97 ? 2.601 -5.719 -12.854 1.00 83.50 97 GLY A O 1
ATOM 742 N N . THR A 1 98 ? 2.228 -4.577 -10.958 1.00 90.62 98 THR A N 1
ATOM 743 C CA . THR A 1 98 ? 1.926 -3.304 -11.635 1.00 90.62 98 THR A CA 1
ATOM 744 C C . THR A 1 98 ? 3.163 -2.800 -12.368 1.00 90.62 98 THR A C 1
ATOM 746 O O . THR A 1 98 ? 4.282 -2.893 -11.862 1.00 90.62 98 THR A O 1
ATOM 749 N N . VAL A 1 99 ? 2.981 -2.298 -13.589 1.00 93.62 99 VAL A N 1
ATOM 750 C CA . VAL A 1 99 ? 4.066 -1.672 -14.357 1.00 93.62 99 VAL A CA 1
ATOM 751 C C . VAL A 1 99 ? 4.556 -0.433 -13.607 1.00 93.62 99 VAL A C 1
ATOM 753 O O . VAL A 1 99 ? 3.754 0.304 -13.039 1.00 93.62 99 VAL A O 1
ATOM 756 N N . ALA A 1 100 ? 5.871 -0.219 -13.586 1.00 91.44 100 ALA A N 1
ATOM 757 C CA . ALA A 1 100 ? 6.458 0.973 -12.988 1.00 91.44 100 ALA A CA 1
ATOM 758 C C . ALA A 1 100 ? 5.904 2.262 -13.616 1.00 91.44 100 ALA A C 1
ATOM 760 O O . ALA A 1 100 ? 5.591 2.315 -14.807 1.00 91.44 100 ALA A O 1
ATOM 761 N N . CYS A 1 101 ? 5.823 3.314 -12.808 1.00 93.00 101 CYS A N 1
ATOM 762 C CA . CYS A 1 101 ? 5.307 4.608 -13.233 1.00 93.00 101 CYS A CA 1
ATOM 763 C C . CYS A 1 101 ? 6.213 5.245 -14.295 1.00 93.00 101 CYS A C 1
ATOM 765 O O . CYS A 1 101 ? 7.430 5.013 -14.342 1.00 93.00 101 CYS A O 1
ATOM 767 N N . VAL A 1 102 ? 5.630 6.093 -15.143 1.00 91.56 102 VAL A N 1
ATOM 768 C CA . VAL A 1 102 ? 6.345 6.749 -16.248 1.00 91.56 102 VAL A CA 1
ATOM 769 C C . VAL A 1 102 ? 7.479 7.623 -15.717 1.00 91.56 102 VAL A C 1
ATOM 771 O O . VAL A 1 102 ? 8.584 7.621 -16.264 1.00 91.56 102 VAL A O 1
ATOM 774 N N . ALA A 1 103 ? 7.249 8.336 -14.616 1.00 88.81 103 ALA A N 1
ATOM 775 C CA . ALA A 1 103 ? 8.250 9.138 -13.919 1.00 88.81 103 ALA A CA 1
ATOM 776 C C . ALA A 1 103 ? 8.751 8.436 -12.645 1.00 88.81 103 ALA A C 1
ATOM 778 O O . ALA A 1 103 ? 8.232 7.400 -12.238 1.00 88.81 103 ALA A O 1
ATOM 779 N N . ALA A 1 104 ? 9.796 8.988 -12.018 1.00 83.50 104 ALA A N 1
ATOM 780 C CA . ALA A 1 104 ? 10.286 8.482 -10.731 1.00 83.50 104 ALA A CA 1
ATOM 781 C C . ALA A 1 104 ? 9.194 8.555 -9.647 1.00 83.50 104 ALA A C 1
ATOM 783 O O . ALA A 1 104 ? 9.027 7.618 -8.868 1.00 83.50 104 ALA A O 1
ATOM 784 N N . ASN A 1 105 ? 8.406 9.632 -9.677 1.00 86.56 105 ASN A N 1
ATOM 785 C CA . ASN A 1 105 ? 7.227 9.811 -8.844 1.00 86.56 105 ASN A CA 1
ATOM 786 C C . ASN A 1 105 ? 5.983 9.431 -9.646 1.00 86.56 105 ASN A C 1
ATOM 788 O O . ASN A 1 105 ? 5.803 9.914 -10.764 1.00 86.56 105 ASN A O 1
ATOM 792 N N . CYS A 1 106 ? 5.133 8.593 -9.065 1.00 90.94 106 CYS A N 1
ATOM 793 C CA . CYS A 1 106 ? 3.855 8.236 -9.664 1.00 90.94 106 CYS A CA 1
ATOM 794 C C . CYS A 1 106 ? 2.883 9.418 -9.610 1.00 90.94 106 CYS A C 1
ATOM 796 O O . CYS A 1 106 ? 2.850 10.183 -8.645 1.00 90.94 106 CYS A O 1
ATOM 798 N N . THR A 1 107 ? 2.091 9.567 -10.660 1.00 94.44 107 THR A N 1
ATOM 799 C CA . THR A 1 107 ? 0.948 10.477 -10.711 1.00 94.44 107 THR A CA 1
ATOM 800 C C . THR A 1 107 ? -0.225 9.913 -9.901 1.00 94.44 107 THR A C 1
ATOM 802 O O . THR A 1 107 ? -0.296 8.700 -9.692 1.00 94.44 107 THR A O 1
ATOM 805 N N . PRO A 1 108 ? -1.211 10.739 -9.507 1.00 93.00 108 PRO A N 1
ATOM 806 C CA . PRO A 1 108 ? -2.397 10.247 -8.800 1.00 93.00 108 PRO A CA 1
ATOM 807 C C . PRO A 1 108 ? -3.169 9.147 -9.550 1.00 93.00 108 PRO A C 1
ATOM 809 O O . PRO A 1 108 ? -3.727 8.249 -8.928 1.00 93.00 108 PRO A O 1
ATOM 812 N N . ALA A 1 109 ? -3.185 9.184 -10.887 1.00 95.31 109 ALA A N 1
ATOM 813 C CA . ALA A 1 109 ? -3.837 8.156 -11.700 1.00 95.31 109 ALA A CA 1
ATOM 814 C C . ALA A 1 109 ? -3.077 6.815 -11.667 1.00 95.31 109 ALA A C 1
ATOM 816 O O . ALA A 1 109 ? -3.689 5.747 -11.585 1.00 95.31 109 ALA A O 1
ATOM 817 N N . GLU A 1 110 ? -1.743 6.862 -11.688 1.00 96.00 110 GLU A N 1
ATOM 818 C CA . GLU A 1 110 ? -0.905 5.672 -11.515 1.00 96.00 110 GLU A CA 1
ATOM 819 C C . GLU A 1 110 ? -1.046 5.113 -10.091 1.00 96.00 110 GLU A C 1
ATOM 821 O O . GLU A 1 110 ? -1.225 3.911 -9.928 1.00 96.00 110 GLU A O 1
ATOM 826 N N . GLU A 1 111 ? -1.067 5.968 -9.063 1.00 94.62 111 GLU A N 1
ATOM 827 C CA . GLU A 1 111 ? -1.300 5.553 -7.671 1.00 94.62 111 GLU A CA 1
ATOM 828 C C . GLU A 1 111 ? -2.668 4.883 -7.480 1.00 94.62 111 GLU A C 1
ATOM 830 O O . GLU A 1 111 ? -2.760 3.863 -6.797 1.00 94.62 111 GLU A O 1
ATOM 835 N N . ALA A 1 112 ? -3.722 5.394 -8.124 1.00 95.56 112 ALA A N 1
ATOM 836 C CA . ALA A 1 112 ? -5.042 4.764 -8.109 1.00 95.56 112 ALA A CA 1
ATOM 837 C C . ALA A 1 112 ? -5.031 3.372 -8.768 1.00 95.56 112 ALA A C 1
ATOM 839 O O . ALA A 1 112 ? -5.714 2.461 -8.298 1.00 95.56 112 ALA A O 1
ATOM 840 N N . THR A 1 113 ? -4.225 3.187 -9.817 1.00 96.38 113 THR A N 1
ATOM 841 C CA . THR A 1 113 ? -4.042 1.881 -10.471 1.00 96.38 113 THR A CA 1
ATOM 842 C C . THR A 1 113 ? -3.300 0.909 -9.555 1.00 96.38 113 THR A C 1
ATOM 844 O O . THR A 1 113 ? -3.763 -0.209 -9.347 1.00 96.38 113 THR A O 1
ATOM 847 N N . ILE A 1 114 ? -2.202 1.354 -8.929 1.00 95.75 114 ILE A N 1
ATOM 848 C CA . ILE A 1 114 ? -1.452 0.560 -7.942 1.00 95.75 114 ILE A CA 1
ATOM 849 C C . ILE A 1 114 ? -2.377 0.137 -6.794 1.00 95.75 114 ILE A C 1
ATOM 851 O O . ILE A 1 114 ? -2.394 -1.030 -6.409 1.00 95.75 114 ILE A O 1
ATOM 855 N N . TYR A 1 115 ? -3.178 1.066 -6.264 1.00 96.50 115 TYR A N 1
ATOM 856 C CA . TYR A 1 115 ? -4.165 0.770 -5.227 1.00 96.50 115 TYR A CA 1
ATOM 857 C C . TYR A 1 115 ? -5.159 -0.307 -5.677 1.00 96.50 115 TYR A C 1
ATOM 859 O O . TYR A 1 115 ? -5.401 -1.263 -4.938 1.00 96.50 115 TYR A O 1
ATOM 867 N N . ALA A 1 116 ? -5.738 -0.156 -6.872 1.00 96.56 116 ALA A N 1
ATOM 868 C CA . ALA A 1 116 ? -6.734 -1.083 -7.393 1.00 96.56 116 ALA A CA 1
ATOM 869 C C . ALA A 1 116 ? -6.159 -2.498 -7.547 1.00 96.56 116 ALA A C 1
ATOM 871 O O . ALA A 1 116 ? -6.784 -3.458 -7.093 1.00 96.56 116 ALA A O 1
ATOM 872 N N . ASP A 1 117 ? -4.949 -2.608 -8.098 1.00 95.56 117 ASP A N 1
ATOM 873 C CA . ASP A 1 117 ? -4.246 -3.877 -8.275 1.00 95.56 117 ASP A CA 1
ATOM 874 C C . ASP A 1 117 ? -3.952 -4.556 -6.928 1.00 95.56 117 ASP A C 1
ATOM 876 O O . ASP A 1 117 ? -4.270 -5.731 -6.731 1.00 95.56 117 ASP A O 1
ATOM 880 N N . VAL A 1 118 ? -3.404 -3.822 -5.952 1.00 94.25 118 VAL A N 1
ATOM 881 C CA . VAL A 1 118 ? -3.065 -4.403 -4.640 1.00 94.25 118 VAL A CA 1
ATOM 882 C C . VAL A 1 118 ? -4.320 -4.806 -3.872 1.00 94.25 118 VAL A C 1
ATOM 884 O O . VAL A 1 118 ? -4.327 -5.831 -3.193 1.00 94.25 118 VAL A O 1
ATOM 887 N N . LYS A 1 119 ? -5.410 -4.040 -3.994 1.00 95.06 119 LYS A N 1
ATOM 888 C CA . LYS A 1 119 ? -6.687 -4.330 -3.328 1.00 95.06 119 LYS A CA 1
ATOM 889 C C . LYS A 1 119 ? -7.284 -5.670 -3.758 1.00 95.06 119 LYS A C 1
ATOM 891 O O . LYS A 1 119 ? -7.930 -6.323 -2.941 1.00 95.06 119 LYS A O 1
ATOM 896 N N . VAL A 1 120 ? -7.068 -6.086 -5.005 1.00 91.44 120 VAL A N 1
ATOM 897 C CA . VAL A 1 120 ? -7.486 -7.409 -5.507 1.00 91.44 120 VAL A CA 1
ATOM 898 C C . VAL A 1 120 ? -6.375 -8.459 -5.426 1.00 91.44 120 VAL A C 1
ATOM 900 O O . VAL A 1 120 ? -6.635 -9.637 -5.663 1.00 91.44 120 VAL A O 1
ATOM 903 N N . GLY A 1 121 ? -5.159 -8.046 -5.061 1.00 84.38 121 GLY A N 1
ATOM 904 C CA . GLY A 1 121 ? -3.998 -8.905 -4.868 1.00 84.38 121 GLY A CA 1
ATOM 905 C C . GLY A 1 121 ? -4.181 -9.938 -3.758 1.00 84.38 121 GLY A C 1
ATOM 906 O O . GLY A 1 121 ? -5.147 -9.914 -2.991 1.00 84.38 121 GLY A O 1
ATOM 907 N N . VAL A 1 122 ? -3.236 -10.870 -3.672 1.00 81.56 122 VAL A N 1
ATOM 908 C CA . VAL A 1 122 ? -3.289 -11.977 -2.712 1.00 81.56 122 VAL A CA 1
ATOM 909 C C . VAL A 1 122 ? -3.217 -11.435 -1.283 1.00 81.56 122 VAL A C 1
ATOM 911 O O . VAL A 1 122 ? -2.399 -10.567 -0.970 1.00 81.56 122 VAL A O 1
ATOM 914 N N . VAL A 1 123 ? -4.098 -11.949 -0.423 1.00 82.00 123 VAL A N 1
ATOM 915 C CA . VAL A 1 123 ? -4.083 -11.647 1.012 1.00 82.00 123 VAL A CA 1
ATOM 916 C C . VAL A 1 123 ? -2.842 -12.294 1.627 1.00 82.00 123 VAL A C 1
ATOM 918 O O . VAL A 1 123 ? -2.580 -13.475 1.397 1.00 82.00 123 VAL A O 1
ATOM 921 N N . GLY A 1 124 ? -2.065 -11.506 2.366 1.00 76.50 124 GLY A N 1
ATOM 922 C CA . GLY A 1 124 ? -0.935 -11.991 3.149 1.00 76.50 124 GLY A CA 1
ATOM 923 C C . GLY A 1 124 ? -1.395 -12.869 4.314 1.00 76.50 124 GLY A C 1
ATOM 924 O O . GLY A 1 124 ? -2.576 -12.958 4.631 1.00 76.50 124 GLY A O 1
ATOM 925 N N . THR A 1 125 ? -0.460 -13.544 4.964 1.00 72.00 125 THR A N 1
ATOM 926 C CA . THR A 1 125 ? -0.752 -14.472 6.071 1.00 72.00 125 THR A CA 1
ATOM 927 C C . THR A 1 125 ? -0.713 -13.806 7.446 1.00 72.00 125 THR A C 1
ATOM 929 O O . THR A 1 125 ? -1.007 -14.469 8.438 1.00 72.00 125 THR A O 1
ATOM 932 N N . ASP A 1 126 ? -0.324 -12.526 7.518 1.00 73.56 126 ASP A N 1
ATOM 933 C CA . ASP A 1 126 ? 0.018 -11.790 8.746 1.00 73.56 126 ASP A CA 1
ATOM 934 C C . ASP A 1 126 ? 1.026 -12.522 9.656 1.00 73.56 126 ASP A C 1
ATOM 936 O O . ASP A 1 126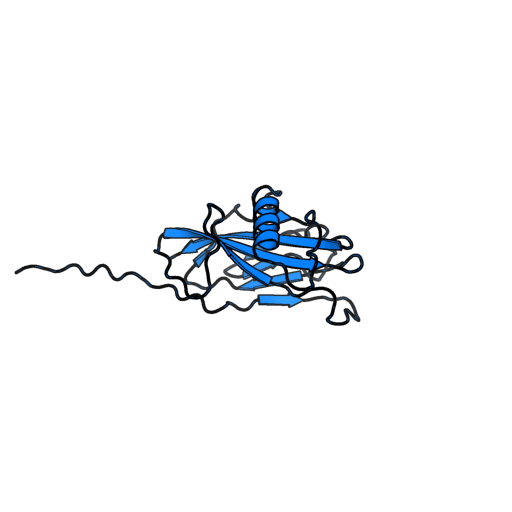 ? 1.200 -12.163 10.825 1.00 73.56 126 ASP A O 1
ATOM 940 N N . ALA A 1 127 ? 1.686 -13.561 9.140 1.00 68.12 127 ALA A N 1
ATOM 941 C CA . ALA A 1 127 ? 2.528 -14.457 9.907 1.00 68.12 127 ALA A CA 1
ATOM 942 C C . ALA A 1 127 ? 3.963 -13.930 9.989 1.00 68.12 127 ALA A C 1
ATOM 944 O O . ALA A 1 127 ? 4.473 -13.279 9.081 1.00 68.12 127 ALA A O 1
ATOM 945 N N . VAL A 1 128 ? 4.626 -14.234 11.106 1.00 59.72 128 VAL A N 1
ATOM 946 C CA . VAL A 1 128 ? 6.007 -13.805 11.392 1.00 59.72 128 VAL A CA 1
ATOM 947 C C . VAL A 1 128 ? 7.045 -14.765 10.775 1.00 59.72 128 VAL A C 1
ATOM 949 O O . VAL A 1 128 ? 8.246 -14.569 10.948 1.00 59.72 128 VAL A O 1
ATOM 952 N N . ASP A 1 129 ? 6.626 -15.807 10.050 1.00 59.31 129 ASP A N 1
ATOM 953 C CA . ASP A 1 129 ? 7.517 -16.817 9.478 1.00 59.31 129 ASP A CA 1
ATOM 954 C C . ASP A 1 129 ? 7.712 -16.688 7.953 1.00 59.31 129 ASP A C 1
ATOM 956 O O . ASP A 1 129 ? 6.880 -16.183 7.205 1.00 59.31 129 ASP A O 1
ATOM 960 N N . GLY A 1 130 ? 8.883 -17.127 7.480 1.00 53.81 130 GLY A N 1
ATOM 961 C CA . GLY A 1 130 ? 9.095 -17.454 6.065 1.00 53.81 130 GLY A CA 1
ATOM 962 C C . GLY A 1 130 ? 9.055 -16.305 5.046 1.00 53.81 130 GLY A C 1
ATOM 963 O O . GLY A 1 130 ? 8.597 -16.530 3.930 1.00 53.81 130 GLY A O 1
ATOM 964 N N . ASP A 1 131 ? 9.559 -15.112 5.383 1.00 59.84 131 ASP A N 1
ATOM 965 C CA . ASP A 1 131 ? 9.655 -13.956 4.462 1.00 59.84 131 ASP A CA 1
ATOM 966 C C . ASP A 1 131 ? 8.322 -13.443 3.925 1.00 59.84 131 ASP A C 1
ATOM 968 O O . ASP A 1 131 ? 8.211 -12.956 2.791 1.00 59.84 131 ASP A O 1
ATOM 972 N N . GLN A 1 132 ? 7.310 -13.534 4.772 1.00 69.31 132 GLN A N 1
ATOM 973 C CA . GLN A 1 132 ? 5.998 -12.997 4.500 1.00 69.31 132 GLN A CA 1
ATOM 974 C C . GLN A 1 132 ? 5.865 -11.626 5.139 1.00 69.31 132 GLN A C 1
ATOM 976 O O . GLN A 1 132 ? 6.803 -11.047 5.700 1.00 69.31 132 GLN A O 1
ATOM 981 N N . VAL A 1 133 ? 4.689 -11.063 4.961 1.00 75.00 133 VAL A N 1
ATOM 982 C CA . VAL A 1 133 ? 4.366 -9.788 5.548 1.00 75.00 133 VAL A CA 1
ATOM 983 C C . VAL A 1 133 ? 3.725 -10.024 6.908 1.00 75.00 133 VAL A C 1
ATOM 985 O O . VAL A 1 133 ? 2.837 -10.864 7.039 1.00 75.00 133 VAL A O 1
ATOM 988 N N . ALA A 1 134 ? 4.207 -9.296 7.912 1.00 80.44 134 ALA A N 1
ATOM 989 C CA . ALA A 1 134 ? 3.877 -9.509 9.310 1.00 80.44 134 ALA A CA 1
ATOM 990 C C . ALA A 1 134 ? 3.435 -8.212 9.991 1.00 80.44 134 ALA A C 1
ATOM 992 O O . ALA A 1 134 ? 3.914 -7.117 9.677 1.00 80.44 134 ALA A O 1
ATOM 993 N N . PHE A 1 135 ? 2.578 -8.351 10.999 1.00 81.00 135 PHE A N 1
ATOM 994 C CA . PHE A 1 135 ? 2.242 -7.276 11.923 1.00 81.00 135 PHE A CA 1
ATOM 995 C C . PHE A 1 135 ? 2.476 -7.739 13.364 1.00 81.00 135 PHE A C 1
ATOM 997 O O . PHE A 1 135 ? 1.848 -8.688 13.829 1.00 81.00 135 PHE A O 1
ATOM 1004 N N . VAL A 1 136 ? 3.389 -7.077 14.081 1.00 81.38 136 VAL A N 1
ATOM 1005 C CA . VAL A 1 136 ? 3.761 -7.418 15.464 1.00 81.38 136 VAL A CA 1
ATOM 1006 C C . VAL A 1 136 ? 3.693 -6.172 16.338 1.00 81.38 136 VAL A C 1
ATOM 1008 O O . VAL A 1 136 ? 4.387 -5.180 16.102 1.00 81.38 136 VAL A O 1
ATOM 1011 N N . GLY A 1 137 ? 2.862 -6.221 17.380 1.00 85.12 137 GLY A N 1
ATOM 1012 C CA . GLY A 1 137 ? 2.609 -5.070 18.245 1.00 85.12 137 GLY A CA 1
ATOM 1013 C C . GLY A 1 137 ? 1.902 -3.956 17.474 1.00 85.12 137 GLY A C 1
ATOM 1014 O O . GLY A 1 137 ? 0.721 -4.074 17.174 1.00 85.12 137 GLY A O 1
ATOM 1015 N N . ASN A 1 138 ? 2.629 -2.885 17.159 1.00 83.12 138 ASN A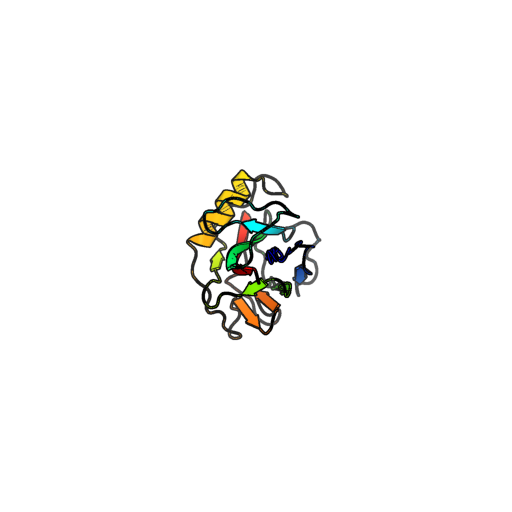 N 1
ATOM 1016 C CA . ASN A 1 138 ? 2.173 -1.787 16.298 1.00 83.12 138 ASN A CA 1
ATOM 1017 C C . ASN A 1 138 ? 3.009 -1.652 15.020 1.00 83.12 138 ASN A C 1
ATOM 1019 O O . ASN A 1 138 ? 2.901 -0.656 14.312 1.00 83.12 138 ASN A O 1
ATOM 1023 N N . THR A 1 139 ? 3.920 -2.589 14.775 1.00 79.75 139 THR A N 1
ATOM 1024 C CA . THR A 1 139 ? 4.885 -2.478 13.694 1.00 79.75 139 THR A CA 1
ATOM 1025 C C . THR A 1 139 ? 4.574 -3.499 12.621 1.00 79.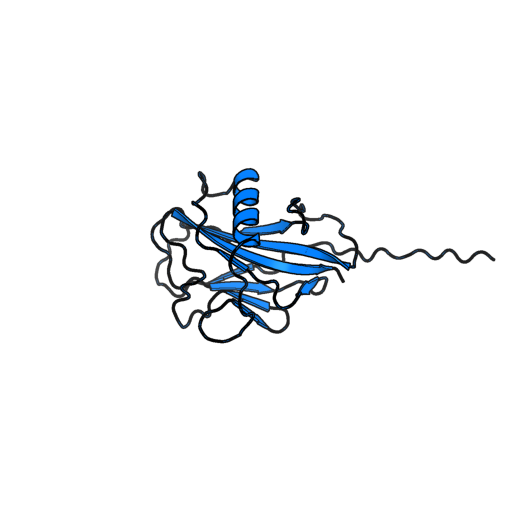75 139 THR A C 1
ATOM 1027 O O . THR A 1 139 ? 4.451 -4.698 12.865 1.00 79.75 139 THR A O 1
ATOM 1030 N N . PHE A 1 140 ? 4.493 -2.980 11.414 1.00 78.50 140 PHE A N 1
ATOM 1031 C CA . PHE A 1 140 ? 4.385 -3.713 10.183 1.00 78.50 140 PHE A CA 1
ATOM 1032 C C . PHE A 1 140 ? 5.776 -3.998 9.598 1.00 78.50 140 PHE A C 1
ATOM 1034 O O . PHE A 1 140 ? 6.651 -3.122 9.607 1.00 78.50 140 PHE A O 1
ATOM 1041 N N . TYR A 1 141 ? 5.949 -5.193 9.033 1.00 78.88 141 TYR A N 1
ATOM 1042 C CA . TYR A 1 141 ? 7.162 -5.632 8.349 1.00 78.88 141 TYR A CA 1
ATOM 1043 C C . TYR A 1 141 ? 6.815 -6.308 7.021 1.00 78.88 141 TYR A C 1
ATOM 1045 O O . TYR A 1 141 ? 5.997 -7.222 6.996 1.00 78.88 141 TYR A O 1
ATOM 1053 N N . ALA A 1 142 ? 7.485 -5.917 5.937 1.00 76.38 142 ALA A N 1
ATOM 1054 C CA . ALA A 1 142 ? 7.542 -6.686 4.695 1.00 76.38 142 ALA A CA 1
ATOM 1055 C C . ALA A 1 142 ? 8.982 -7.162 4.478 1.00 76.38 142 ALA A C 1
ATOM 1057 O O . ALA A 1 142 ? 9.882 -6.326 4.382 1.00 76.38 142 ALA A O 1
ATOM 1058 N N . GLY A 1 143 ? 9.190 -8.482 4.422 1.00 72.00 143 GLY A N 1
ATOM 1059 C CA . GLY A 1 143 ? 10.521 -9.100 4.403 1.00 72.00 143 GLY A CA 1
ATOM 1060 C C . GLY A 1 143 ? 11.221 -9.063 5.771 1.00 72.00 143 GLY A C 1
ATOM 1061 O O . GLY A 1 143 ? 10.782 -8.371 6.689 1.00 72.00 143 GLY A O 1
ATOM 1062 N N . ASN A 1 144 ? 12.320 -9.810 5.931 1.00 60.38 144 ASN A N 1
ATOM 1063 C CA . ASN A 1 144 ? 13.017 -9.918 7.224 1.00 60.38 144 ASN A CA 1
ATOM 1064 C C . ASN A 1 144 ? 14.530 -9.631 7.179 1.00 60.38 144 ASN A C 1
ATOM 1066 O O . ASN A 1 144 ? 15.203 -9.891 8.171 1.00 60.38 144 ASN A O 1
ATOM 1070 N N . ARG A 1 145 ? 15.082 -9.102 6.071 1.00 53.31 145 ARG A N 1
ATOM 1071 C CA . ARG A 1 145 ? 16.525 -8.797 5.878 1.00 53.31 145 ARG A CA 1
ATOM 1072 C C . ARG A 1 145 ? 17.472 -10.016 5.952 1.00 53.31 145 ARG A C 1
ATOM 1074 O O . ARG A 1 145 ? 18.665 -9.866 5.690 1.00 53.31 145 ARG A O 1
ATOM 1081 N N . HIS A 1 146 ? 16.976 -11.201 6.300 1.00 51.44 146 HIS A N 1
ATOM 1082 C CA . HIS A 1 146 ? 17.772 -12.397 6.567 1.00 51.44 146 HIS A CA 1
ATOM 1083 C C . HIS A 1 146 ? 17.623 -13.465 5.476 1.00 51.44 146 HIS A C 1
ATOM 1085 O O . HIS A 1 146 ? 18.567 -14.225 5.267 1.00 51.44 146 HIS A O 1
ATOM 1091 N N . VAL A 1 147 ? 16.494 -13.492 4.758 1.00 52.69 147 VAL A N 1
ATOM 1092 C CA . VAL A 1 147 ? 16.238 -14.355 3.594 1.00 52.69 147 VAL A CA 1
ATOM 1093 C C . VAL A 1 147 ? 15.514 -13.537 2.496 1.00 52.69 147 VAL A C 1
ATOM 1095 O O . VAL A 1 147 ? 14.942 -12.473 2.762 1.00 52.69 147 VAL A O 1
ATOM 1098 N N . ALA A 1 148 ? 15.648 -13.950 1.232 1.00 49.19 148 ALA A N 1
ATOM 1099 C CA . ALA A 1 148 ? 15.134 -13.211 0.081 1.00 49.19 148 ALA A CA 1
ATOM 1100 C C . ALA A 1 148 ? 13.598 -13.275 -0.022 1.00 49.19 148 ALA A C 1
ATOM 1102 O O . ALA A 1 148 ? 13.043 -14.277 -0.477 1.00 49.19 148 ALA A O 1
ATOM 1103 N N . SER A 1 149 ? 12.902 -12.173 0.297 1.00 60.28 149 SER A N 1
ATOM 1104 C CA . SER A 1 149 ? 11.435 -12.117 0.182 1.00 60.28 149 SER A CA 1
ATOM 1105 C C . SER A 1 149 ? 10.969 -12.028 -1.270 1.00 60.28 149 SER A C 1
ATOM 1107 O O . SER A 1 149 ? 10.905 -10.957 -1.867 1.00 60.28 149 SER A O 1
ATOM 1109 N N . LEU A 1 150 ? 10.556 -13.158 -1.843 1.00 63.69 150 LEU A N 1
ATOM 1110 C CA . LEU A 1 150 ? 9.983 -13.201 -3.195 1.00 63.69 150 LEU A CA 1
ATOM 1111 C C . LEU A 1 150 ? 8.697 -12.365 -3.341 1.00 63.69 150 LEU A C 1
ATOM 1113 O O . LEU A 1 150 ? 8.331 -12.007 -4.459 1.00 63.69 150 LEU A O 1
ATOM 1117 N N . GLN A 1 151 ? 8.013 -12.044 -2.238 1.00 69.31 151 GLN A N 1
ATOM 1118 C CA . GLN A 1 151 ? 6.731 -11.335 -2.259 1.00 69.31 151 GLN A CA 1
ATOM 1119 C C . GLN A 1 151 ? 6.884 -9.816 -2.423 1.00 69.31 151 GLN A C 1
ATOM 1121 O O . GLN A 1 151 ? 6.036 -9.194 -3.059 1.00 69.31 151 GLN A O 1
ATOM 1126 N N . PHE A 1 152 ? 7.969 -9.224 -1.908 1.00 75.81 152 PHE A N 1
ATOM 1127 C CA . PHE A 1 152 ? 8.226 -7.778 -1.992 1.00 75.81 152 PHE A CA 1
ATOM 1128 C C . PHE A 1 152 ? 9.425 -7.413 -2.884 1.00 75.81 152 PHE A C 1
ATOM 1130 O O . PHE A 1 152 ? 9.878 -6.273 -2.881 1.00 75.81 152 PHE A O 1
ATOM 1137 N N . ASN A 1 153 ? 9.918 -8.362 -3.685 1.00 77.94 153 ASN A N 1
ATOM 1138 C CA . ASN A 1 153 ? 10.970 -8.139 -4.676 1.00 77.94 153 ASN A CA 1
ATOM 1139 C C . ASN A 1 153 ? 10.339 -7.837 -6.051 1.00 77.94 153 ASN A C 1
ATOM 1141 O O . ASN A 1 153 ? 9.877 -8.763 -6.729 1.00 77.94 153 ASN A O 1
ATOM 1145 N N . PRO A 1 154 ? 10.271 -6.564 -6.491 1.00 81.06 154 PRO A N 1
ATOM 1146 C CA . PRO A 1 154 ? 9.754 -6.237 -7.806 1.00 81.06 154 PRO A CA 1
ATOM 1147 C C . PRO A 1 154 ? 10.763 -6.662 -8.871 1.00 81.06 154 PRO A C 1
ATOM 1149 O O . PRO A 1 154 ? 11.945 -6.305 -8.814 1.00 81.06 154 PRO A O 1
ATOM 1152 N N . THR A 1 155 ? 10.279 -7.360 -9.900 1.00 85.81 155 THR A N 1
ATOM 1153 C CA . THR A 1 155 ? 11.055 -7.511 -11.138 1.00 85.81 155 THR A CA 1
ATOM 1154 C C . THR A 1 155 ? 11.346 -6.137 -11.754 1.00 85.81 155 THR A C 1
ATOM 1156 O O . THR A 1 155 ? 10.764 -5.123 -11.357 1.00 85.81 155 THR A O 1
ATOM 1159 N N . GLY A 1 156 ? 12.286 -6.077 -12.700 1.00 86.25 156 GLY A N 1
ATOM 1160 C CA . GLY A 1 156 ? 12.621 -4.811 -13.349 1.00 86.25 156 GLY A CA 1
ATOM 1161 C C . GLY A 1 156 ? 11.389 -4.155 -13.981 1.00 86.25 156 GLY A C 1
ATOM 1162 O O . GLY A 1 156 ? 10.563 -4.835 -14.595 1.00 86.25 156 GLY A O 1
ATOM 1163 N N . ASN A 1 157 ? 11.278 -2.833 -13.842 1.00 90.06 157 ASN A N 1
ATOM 1164 C CA . ASN A 1 157 ? 10.145 -2.032 -14.324 1.00 90.06 157 ASN A CA 1
ATOM 1165 C C . ASN A 1 157 ? 8.784 -2.403 -13.705 1.00 90.06 157 ASN A C 1
ATOM 1167 O O . ASN A 1 157 ? 7.752 -2.327 -14.381 1.00 90.06 157 ASN A O 1
ATOM 1171 N N . ARG A 1 158 ? 8.763 -2.788 -12.425 1.00 92.25 158 ARG A N 1
ATOM 1172 C CA . ARG A 1 158 ? 7.532 -3.062 -11.670 1.00 92.25 158 ARG A CA 1
ATOM 1173 C C . ARG A 1 158 ? 7.418 -2.228 -10.405 1.00 92.25 158 ARG A C 1
ATOM 1175 O O . ARG A 1 158 ? 8.401 -1.736 -9.863 1.00 92.25 158 ARG A O 1
ATOM 1182 N N . VAL A 1 159 ? 6.197 -2.111 -9.905 1.00 91.31 159 VAL A N 1
ATOM 1183 C CA . VAL A 1 159 ? 5.919 -1.600 -8.564 1.00 91.31 159 VAL A CA 1
ATOM 1184 C C . VAL A 1 159 ? 5.830 -2.778 -7.602 1.00 91.31 159 VAL A C 1
ATOM 1186 O O . VAL A 1 159 ? 5.092 -3.724 -7.865 1.00 91.31 159 VAL A O 1
ATOM 1189 N N . ALA A 1 160 ? 6.543 -2.698 -6.479 1.00 89.38 160 ALA A N 1
ATOM 1190 C CA . ALA A 1 160 ? 6.245 -3.505 -5.298 1.00 89.38 160 ALA A CA 1
ATOM 1191 C C . ALA A 1 160 ? 5.339 -2.687 -4.384 1.00 89.38 160 ALA A C 1
ATOM 1193 O O . ALA A 1 160 ? 5.669 -1.554 -4.044 1.00 89.38 160 ALA A O 1
ATOM 1194 N N . ALA A 1 161 ? 4.188 -3.224 -4.017 1.00 90.88 161 ALA A N 1
ATOM 1195 C CA . ALA A 1 161 ? 3.165 -2.506 -3.290 1.00 90.88 161 ALA A CA 1
ATOM 1196 C C . ALA A 1 161 ? 2.498 -3.384 -2.240 1.00 90.88 161 ALA A C 1
ATOM 1198 O O . ALA A 1 161 ? 2.473 -4.614 -2.314 1.00 90.88 161 ALA A O 1
ATOM 1199 N N . LEU A 1 162 ? 1.959 -2.704 -1.243 1.00 89.75 162 LEU A N 1
ATOM 1200 C CA . LEU A 1 162 ? 1.365 -3.294 -0.076 1.00 89.75 162 LEU A CA 1
ATOM 1201 C C . LEU A 1 162 ? 0.176 -2.477 0.391 1.00 89.75 162 LEU A C 1
ATOM 1203 O O . LEU A 1 162 ? 0.248 -1.252 0.434 1.00 89.75 162 LEU A O 1
ATOM 1207 N N . LEU A 1 163 ? -0.879 -3.158 0.809 1.00 92.62 163 LEU A N 1
ATOM 1208 C CA . LEU A 1 163 ? -2.060 -2.550 1.389 1.00 92.62 163 LEU A CA 1
ATOM 1209 C C . LEU A 1 163 ? -2.325 -3.173 2.753 1.00 92.62 163 LEU A C 1
ATOM 1211 O O . LEU A 1 163 ? -2.331 -4.395 2.880 1.00 92.62 163 LEU A O 1
ATOM 1215 N N . LEU A 1 164 ? -2.585 -2.346 3.757 1.00 92.38 164 LEU A N 1
ATOM 1216 C CA . LEU A 1 164 ? -3.118 -2.791 5.044 1.00 92.38 164 LEU A CA 1
ATOM 1217 C C . LEU A 1 164 ? -4.370 -1.990 5.379 1.00 92.38 164 LEU A C 1
ATOM 1219 O O . LEU A 1 164 ? -4.469 -0.809 5.034 1.00 92.38 164 LEU A O 1
ATOM 1223 N N . THR A 1 165 ? -5.325 -2.626 6.050 1.00 95.12 165 THR A N 1
ATOM 1224 C CA . THR A 1 165 ? -6.507 -1.933 6.566 1.00 95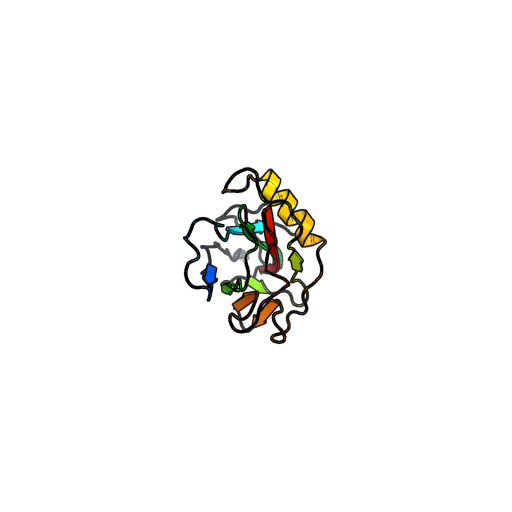.12 165 THR A CA 1
ATOM 1225 C C . THR A 1 165 ? -6.292 -1.589 8.028 1.00 95.12 165 THR A C 1
ATOM 1227 O O . THR A 1 165 ? -5.868 -2.429 8.823 1.00 95.12 165 THR A O 1
ATOM 1230 N N . ALA A 1 166 ? -6.617 -0.353 8.386 1.00 94.06 166 ALA A N 1
ATOM 1231 C CA . ALA A 1 166 ? -6.634 0.096 9.764 1.00 94.06 166 ALA A CA 1
ATOM 1232 C C . ALA A 1 166 ? -7.946 0.821 10.075 1.00 94.06 166 ALA A C 1
ATOM 1234 O O . ALA A 1 166 ? -8.556 1.437 9.200 1.00 94.06 166 ALA A O 1
ATOM 1235 N N . GLU A 1 167 ? -8.384 0.731 11.322 1.00 95.25 167 GLU A N 1
ATOM 1236 C CA . GLU A 1 167 ? -9.561 1.414 11.849 1.00 95.25 167 GLU A CA 1
ATOM 1237 C C . GLU A 1 167 ? -9.127 2.587 12.732 1.00 95.25 167 GLU A C 1
ATOM 1239 O O . GLU A 1 167 ? -8.202 2.448 13.531 1.00 95.25 167 GLU A O 1
ATOM 1244 N N . VAL A 1 168 ? -9.763 3.748 12.569 1.00 92.12 168 VAL A N 1
ATOM 1245 C CA . VAL A 1 168 ? -9.498 4.942 13.387 1.00 92.12 168 VAL A CA 1
ATOM 1246 C C . VAL A 1 168 ? -10.106 4.766 14.780 1.00 92.12 168 VAL A C 1
ATOM 1248 O O . VAL A 1 168 ? -11.295 4.471 14.890 1.00 92.12 168 VAL A O 1
ATOM 1251 N N . ASN A 1 169 ? -9.317 4.997 15.830 1.00 90.06 169 ASN A N 1
ATOM 1252 C CA . ASN A 1 169 ? -9.729 4.894 17.236 1.00 90.06 169 ASN A CA 1
ATOM 1253 C C . ASN A 1 169 ? -10.492 6.132 17.738 1.00 90.06 169 ASN A C 1
ATOM 1255 O O . ASN A 1 169 ? -10.128 7.279 17.399 1.00 90.06 169 ASN A O 1
#

Foldseek 3Di:
DDDDPPPPQPWDQDDDFDKDKDAPDDDPPPQFWDWDKFKAFPVLHTDDHRDTDGFQGKIKIKIKTQGQFAWDKLIKIKGQADPQKDFDPQFKFKDQPAFGAPDNDHDPVSVSVLVVRRNPGDGWPLDPDDQTWHDDDRMTMRGDSPDIRPRQTHHHRTMIMMMTMIGGD

Secondary structure (DSSP, 8-state):
------------------EEEEE-STT--TTS--EEEEEEETTS-EE-TT----TT-EEEEEEEEEE-SS---SEEEEEE--TTEEE-TT--EEE--SBPPSSSSPPHHHHHHHHHHHHHSPBP---SSTT-EEEETTEEEE--SSS--TTT-PPTTEEEEEEEEEEE-

pLDDT: mean 76.0, std 21.26, range [24.36, 96.56]